Protein AF-A0A3A5X0Y4-F1 (afdb_monomer)

Foldseek 3Di:
DVVVVVVVVVVVVVVVVVVVVVVVVVVVVPDDDDDDDDDDDDDDDDDDDDDDDDDDPPPPDPPDCPDPVNVPPDPDPVNVVVCCVQQFPFDDDPDDDDDDDDPVVLVVCVVCNCVSHVPGDSVRNVVSVVVVVCVVCVPVVVVVVVVVVVVVVVVVD

Structure (mmCIF, N/CA/C/O backbone):
data_AF-A0A3A5X0Y4-F1
#
_entry.id   AF-A0A3A5X0Y4-F1
#
loop_
_atom_site.group_PDB
_atom_site.id
_atom_site.type_symbol
_atom_site.label_atom_id
_atom_site.label_alt_id
_atom_site.label_comp_id
_atom_site.label_asym_id
_atom_site.label_entity_id
_atom_site.label_seq_id
_atom_site.pdbx_PDB_ins_code
_atom_site.Cartn_x
_atom_site.Cartn_y
_atom_site.Cartn_z
_atom_site.occupancy
_atom_site.B_iso_or_equiv
_atom_site.auth_seq_id
_atom_site.auth_comp_id
_atom_site.auth_asym_id
_atom_site.auth_atom_id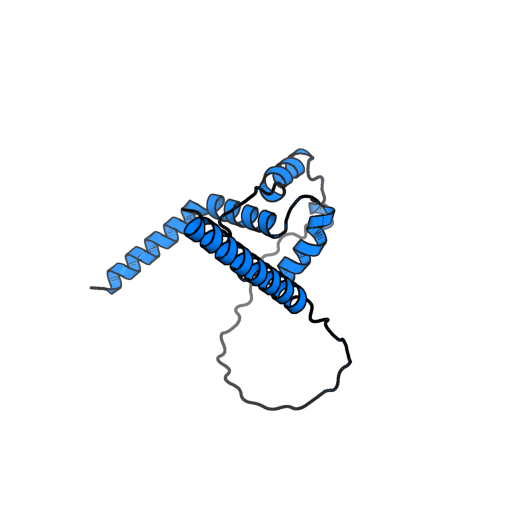
_atom_site.pdbx_PDB_model_num
ATOM 1 N N . MET A 1 1 ? 14.751 29.285 -46.009 1.00 65.44 1 MET A N 1
ATOM 2 C CA . MET A 1 1 ? 14.025 28.265 -45.218 1.00 65.44 1 MET A CA 1
ATOM 3 C C . MET A 1 1 ? 14.943 27.108 -44.844 1.00 65.44 1 MET A C 1
ATOM 5 O O . MET A 1 1 ? 14.923 26.690 -43.695 1.00 65.44 1 MET A O 1
ATOM 9 N N . ASP A 1 2 ? 15.834 26.692 -45.742 1.00 81.88 2 ASP A N 1
ATOM 10 C CA . ASP A 1 2 ? 16.722 25.537 -45.534 1.00 81.88 2 ASP A CA 1
ATOM 11 C C . ASP A 1 2 ? 17.691 25.684 -44.352 1.00 81.88 2 ASP A C 1
ATOM 13 O O . ASP A 1 2 ? 17.827 24.763 -43.555 1.00 81.88 2 ASP A O 1
ATOM 17 N N . ALA A 1 3 ? 18.290 26.864 -44.151 1.00 84.19 3 ALA A N 1
ATOM 18 C CA . ALA A 1 3 ? 19.202 27.104 -43.025 1.00 84.19 3 ALA A CA 1
ATOM 19 C C . ALA A 1 3 ? 18.526 26.960 -41.646 1.00 84.19 3 ALA A C 1
ATOM 21 O O . ALA A 1 3 ? 19.146 26.486 -40.698 1.00 84.19 3 ALA A O 1
ATOM 22 N N . ILE A 1 4 ? 17.243 27.321 -41.539 1.00 86.94 4 ILE A N 1
ATOM 23 C CA . ILE A 1 4 ? 16.467 27.197 -40.294 1.00 86.94 4 ILE A CA 1
ATOM 24 C C . ILE A 1 4 ? 16.165 25.721 -40.021 1.00 86.94 4 ILE A C 1
ATOM 26 O O . ILE A 1 4 ? 16.317 25.261 -38.894 1.00 86.94 4 ILE A O 1
ATOM 30 N N . ILE A 1 5 ? 15.798 24.964 -41.058 1.00 86.81 5 ILE A N 1
ATOM 31 C CA . ILE A 1 5 ? 15.532 23.522 -40.956 1.00 86.81 5 ILE A CA 1
ATOM 32 C C . ILE A 1 5 ? 16.811 22.768 -40.569 1.00 86.81 5 ILE A C 1
ATOM 34 O O . ILE A 1 5 ? 16.780 21.923 -39.675 1.00 86.81 5 ILE A O 1
ATOM 38 N N . ILE A 1 6 ? 17.949 23.122 -41.174 1.00 89.50 6 ILE A N 1
ATOM 39 C CA . ILE A 1 6 ? 19.264 22.564 -40.831 1.00 89.50 6 ILE A CA 1
ATOM 40 C C . ILE A 1 6 ? 19.618 22.879 -39.371 1.00 89.50 6 ILE A C 1
ATOM 42 O O . ILE A 1 6 ? 20.036 21.987 -38.636 1.00 89.50 6 ILE A O 1
ATOM 46 N N . TYR A 1 7 ? 19.394 24.113 -38.913 1.00 92.62 7 TYR A N 1
ATOM 47 C CA . TYR A 1 7 ? 19.673 24.504 -37.529 1.00 92.62 7 TYR A CA 1
ATOM 48 C C . TYR A 1 7 ? 18.799 23.744 -36.516 1.00 92.62 7 TYR A C 1
ATOM 50 O O . TYR A 1 7 ? 19.302 23.265 -35.501 1.00 92.62 7 TYR A O 1
ATOM 58 N N . MET A 1 8 ? 17.513 23.545 -36.820 1.00 89.38 8 MET A N 1
ATOM 59 C CA . MET A 1 8 ? 16.598 22.753 -35.986 1.00 89.38 8 MET A CA 1
ATOM 60 C C . MET A 1 8 ? 16.995 21.271 -35.928 1.00 89.38 8 MET A C 1
ATOM 62 O O . MET A 1 8 ? 16.914 20.652 -34.867 1.00 89.38 8 MET A O 1
ATOM 66 N N . LEU A 1 9 ? 17.477 20.701 -37.037 1.00 88.88 9 LEU A N 1
ATOM 67 C CA . LEU A 1 9 ? 18.014 19.335 -37.073 1.00 88.88 9 LEU A CA 1
ATOM 68 C C . LEU A 1 9 ? 19.283 19.191 -36.227 1.00 88.88 9 LEU A C 1
ATOM 70 O O . LEU A 1 9 ? 19.409 18.218 -35.485 1.00 88.88 9 LEU A O 1
ATOM 74 N N . ILE A 1 10 ? 20.192 20.168 -36.290 1.00 91.19 10 ILE A N 1
ATOM 75 C CA . ILE A 1 10 ? 21.419 20.177 -35.483 1.00 91.19 10 ILE A CA 1
ATOM 76 C C . ILE A 1 10 ? 21.079 20.272 -33.993 1.00 91.19 10 ILE A C 1
ATOM 78 O O . ILE A 1 10 ? 21.599 19.487 -33.203 1.00 91.19 10 ILE A O 1
ATOM 82 N N . ILE A 1 11 ? 20.172 21.173 -33.601 1.00 89.75 11 ILE A N 1
ATOM 83 C CA . ILE A 1 11 ? 19.740 21.301 -32.201 1.00 89.75 11 ILE A CA 1
ATOM 84 C C . ILE A 1 11 ? 19.129 19.990 -31.699 1.00 89.75 11 ILE A C 1
ATOM 86 O O . ILE A 1 11 ? 19.509 19.509 -30.633 1.00 89.75 11 ILE A O 1
ATOM 90 N N . ASN A 1 12 ? 18.233 19.374 -32.474 1.00 87.00 12 ASN A N 1
ATOM 91 C CA . ASN A 1 12 ? 17.616 18.102 -32.096 1.00 87.00 12 ASN A CA 1
ATOM 92 C C . ASN A 1 12 ? 18.645 16.968 -31.970 1.00 87.00 12 ASN A C 1
ATOM 94 O O . ASN A 1 12 ? 18.564 16.175 -31.032 1.00 87.00 12 ASN A O 1
ATOM 98 N N . ALA A 1 13 ? 19.642 16.910 -32.859 1.00 90.25 13 ALA A N 1
ATOM 99 C CA . ALA A 1 13 ? 20.723 15.930 -32.778 1.00 90.25 13 ALA A CA 1
ATOM 100 C C . ALA A 1 13 ? 21.597 16.135 -31.527 1.00 90.25 13 ALA A C 1
ATOM 102 O O . ALA A 1 13 ? 21.914 15.170 -30.832 1.00 90.25 13 ALA A O 1
ATOM 103 N N . VAL A 1 14 ? 21.935 17.384 -31.191 1.00 92.12 14 VAL A N 1
ATOM 104 C CA . VAL A 1 14 ? 22.705 17.713 -29.979 1.00 92.12 14 VAL A CA 1
ATOM 105 C C . VAL A 1 14 ? 21.920 17.348 -28.716 1.00 92.12 14 VAL A C 1
ATOM 107 O O . VAL A 1 14 ? 22.471 16.712 -27.818 1.00 92.12 14 VAL A O 1
ATOM 110 N N . LEU A 1 15 ? 20.623 17.671 -28.664 1.00 85.81 15 LEU A N 1
ATOM 111 C CA . LEU A 1 15 ? 19.748 17.306 -27.546 1.00 85.81 15 LEU A CA 1
ATOM 112 C C . LEU A 1 15 ? 19.604 15.783 -27.404 1.00 85.81 15 LEU A C 1
ATOM 114 O O . LEU A 1 15 ? 19.608 15.273 -26.284 1.00 85.81 15 LEU A O 1
ATOM 118 N N . LEU A 1 16 ? 19.528 15.034 -28.509 1.00 89.06 16 LEU A N 1
ATOM 119 C CA . LEU A 1 16 ? 19.481 13.568 -28.493 1.00 89.06 16 LEU A CA 1
ATOM 120 C C . LEU A 1 16 ? 20.754 12.964 -27.881 1.00 89.06 16 LEU A C 1
ATOM 122 O O . LEU A 1 16 ? 20.667 12.087 -27.023 1.00 89.06 16 LEU A O 1
ATOM 126 N N . VAL A 1 17 ? 21.931 13.458 -28.279 1.00 86.62 17 VAL A N 1
ATOM 127 C CA . VAL A 1 17 ? 23.227 12.996 -27.749 1.00 86.62 17 VAL A CA 1
ATOM 128 C C . VAL A 1 17 ? 23.360 13.317 -26.258 1.00 86.62 17 VAL A C 1
ATOM 130 O O . VAL A 1 17 ? 23.827 12.477 -25.482 1.00 86.62 17 VAL A O 1
ATOM 133 N N . PHE A 1 18 ? 22.893 14.493 -25.830 1.00 86.19 18 PHE A N 1
ATOM 134 C CA . PHE A 1 18 ? 22.892 14.885 -24.419 1.00 86.19 18 PHE A CA 1
ATOM 135 C C . PHE A 1 18 ? 21.984 13.976 -23.576 1.00 86.19 18 PHE A C 1
ATOM 137 O O . PHE A 1 18 ? 22.409 13.461 -22.540 1.00 86.19 18 PHE A O 1
ATOM 144 N 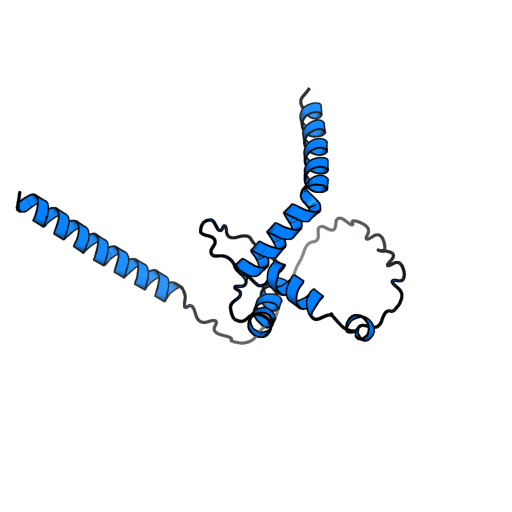N . ASN A 1 19 ? 20.768 13.701 -24.060 1.00 80.50 19 ASN A N 1
ATOM 145 C CA . ASN A 1 19 ? 19.814 12.808 -23.398 1.00 80.50 19 ASN A CA 1
ATOM 146 C C . ASN A 1 19 ? 20.323 11.359 -23.327 1.00 80.50 19 ASN A C 1
ATOM 148 O O . ASN A 1 19 ? 20.155 10.699 -22.302 1.00 80.50 19 ASN A O 1
ATOM 152 N N . LEU A 1 20 ? 20.993 10.872 -24.376 1.00 83.75 20 LEU A N 1
ATOM 153 C CA . LEU A 1 20 ? 21.579 9.531 -24.400 1.00 83.75 20 LEU A CA 1
ATOM 154 C C . LEU A 1 20 ? 22.735 9.402 -23.397 1.00 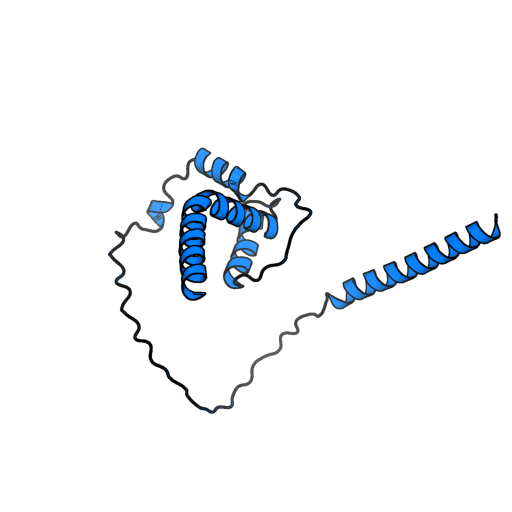83.75 20 LEU A C 1
ATOM 156 O O . LEU A 1 20 ? 22.811 8.422 -22.658 1.00 83.75 20 LEU A O 1
ATOM 160 N N . THR A 1 21 ? 23.594 10.419 -23.317 1.00 83.81 21 THR A N 1
ATOM 161 C CA . THR A 1 21 ? 24.715 10.454 -22.367 1.00 83.81 21 THR A CA 1
ATOM 162 C C . THR A 1 21 ? 24.215 10.510 -20.919 1.00 83.81 21 THR A C 1
ATOM 164 O O . THR A 1 21 ? 24.720 9.785 -20.062 1.00 83.81 21 THR A O 1
ATOM 167 N N . TRP A 1 22 ? 23.168 11.297 -20.650 1.00 77.50 22 TRP A N 1
ATOM 168 C CA . TRP A 1 22 ? 22.512 11.363 -19.340 1.00 77.50 22 TRP A CA 1
ATOM 169 C C . TRP A 1 22 ? 21.860 10.031 -18.938 1.00 77.50 22 TRP A C 1
ATOM 171 O O . TRP A 1 22 ? 22.022 9.575 -17.804 1.00 77.50 22 TRP A O 1
ATOM 181 N N . LEU A 1 23 ? 21.177 9.361 -19.874 1.00 79.75 23 LEU A N 1
ATOM 182 C CA . LEU A 1 23 ? 20.552 8.055 -19.646 1.00 79.75 23 LEU A CA 1
ATOM 183 C C . LEU A 1 23 ? 21.593 6.987 -19.275 1.00 79.75 23 LEU A C 1
ATOM 185 O O . LEU A 1 23 ? 21.392 6.227 -18.326 1.00 79.75 23 LEU A O 1
ATOM 189 N N . ILE A 1 24 ? 22.730 6.967 -19.977 1.00 76.81 24 ILE A N 1
ATOM 190 C CA . ILE A 1 24 ? 23.840 6.045 -19.702 1.00 76.81 24 ILE A CA 1
ATOM 191 C C . ILE A 1 24 ? 24.489 6.366 -18.345 1.00 76.81 24 ILE A C 1
ATOM 193 O O . ILE A 1 24 ? 24.755 5.451 -17.562 1.00 76.81 24 ILE A O 1
ATOM 197 N N . ALA A 1 25 ? 24.685 7.646 -18.011 1.00 69.88 25 ALA A N 1
ATOM 198 C CA . ALA A 1 25 ? 25.245 8.064 -16.724 1.00 69.88 25 ALA A CA 1
ATOM 199 C C . ALA A 1 25 ? 24.351 7.664 -15.535 1.00 69.88 25 ALA A C 1
ATOM 201 O O . ALA A 1 25 ? 24.860 7.157 -14.530 1.00 69.88 25 ALA A O 1
ATOM 202 N N . ASN A 1 26 ? 23.027 7.808 -15.657 1.00 65.00 26 ASN A N 1
ATOM 203 C CA . ASN A 1 26 ? 22.077 7.372 -14.629 1.00 65.00 26 ASN A CA 1
ATOM 204 C C . ASN A 1 26 ? 22.016 5.843 -14.500 1.00 65.00 26 ASN A C 1
ATOM 206 O O . ASN A 1 26 ? 21.907 5.319 -13.390 1.00 65.00 26 ASN A O 1
ATOM 210 N N . PHE A 1 27 ? 22.142 5.116 -15.612 1.00 66.06 27 PHE A N 1
ATOM 211 C CA . PHE A 1 27 ? 22.132 3.653 -15.611 1.00 66.06 27 PHE A CA 1
ATOM 212 C C . PHE A 1 27 ? 23.402 3.049 -14.982 1.00 66.06 27 PHE A C 1
ATOM 214 O O . PHE A 1 27 ? 23.322 2.063 -14.249 1.00 66.06 27 PHE A O 1
ATOM 221 N N . ILE A 1 28 ? 24.572 3.663 -15.199 1.00 61.16 28 ILE A N 1
ATOM 222 C CA . ILE A 1 28 ? 25.848 3.224 -14.604 1.00 61.16 28 ILE A CA 1
ATOM 223 C C . ILE A 1 28 ? 25.947 3.648 -13.129 1.00 61.16 28 ILE A C 1
ATOM 225 O O . ILE A 1 28 ? 26.405 2.870 -12.289 1.00 61.16 28 ILE A O 1
ATOM 229 N N . SER A 1 29 ? 25.457 4.842 -12.776 1.00 56.56 29 SER A N 1
ATOM 230 C CA . SER A 1 29 ? 25.475 5.340 -11.390 1.00 56.56 29 SER A CA 1
ATOM 231 C C . SER A 1 29 ? 24.588 4.520 -10.441 1.00 56.56 29 SER A C 1
ATOM 233 O O . SER A 1 29 ? 24.847 4.483 -9.237 1.00 56.56 29 SER A O 1
ATOM 235 N N . GLY A 1 30 ? 23.589 3.805 -10.973 1.00 49.94 30 GLY A N 1
ATOM 236 C CA . GLY A 1 30 ? 22.692 2.921 -10.222 1.00 49.94 30 GLY A CA 1
ATOM 237 C C . GLY A 1 30 ? 23.275 1.558 -9.818 1.00 49.94 30 GLY A C 1
ATOM 238 O O . GLY A 1 30 ? 22.585 0.787 -9.153 1.00 49.94 30 GLY A O 1
ATOM 239 N N . ARG A 1 31 ? 24.527 1.231 -10.181 1.00 46.44 31 ARG A N 1
ATOM 240 C CA . ARG A 1 31 ? 25.129 -0.094 -9.926 1.00 46.44 31 ARG A CA 1
ATOM 241 C C . ARG A 1 31 ? 26.417 -0.015 -9.097 1.00 46.44 31 ARG A C 1
ATOM 243 O O . ARG A 1 31 ? 27.479 -0.457 -9.524 1.00 46.44 31 ARG A O 1
ATOM 250 N N . LYS A 1 32 ? 26.333 0.511 -7.870 1.00 42.94 32 LYS A N 1
ATOM 251 C CA . LYS A 1 32 ? 27.380 0.306 -6.850 1.00 42.94 32 LYS A CA 1
ATOM 252 C C . LYS A 1 32 ? 27.109 -1.006 -6.113 1.00 42.94 32 LYS A C 1
ATOM 254 O O . LYS A 1 32 ? 26.231 -1.096 -5.261 1.00 42.94 32 LYS A O 1
ATOM 259 N N . ASN A 1 33 ? 27.861 -2.037 -6.487 1.00 41.16 33 ASN A N 1
ATOM 260 C CA . ASN A 1 33 ? 27.826 -3.359 -5.872 1.00 41.16 33 ASN A CA 1
ATOM 261 C C . ASN A 1 33 ? 28.246 -3.272 -4.395 1.00 41.16 33 ASN A C 1
ATOM 263 O O . ASN A 1 33 ? 29.332 -2.784 -4.077 1.00 41.16 33 ASN A O 1
ATOM 267 N N . LYS A 1 34 ? 27.391 -3.776 -3.500 1.00 36.75 34 LYS A N 1
ATOM 268 C CA . LYS A 1 34 ? 27.676 -3.971 -2.075 1.00 36.75 34 LYS A CA 1
ATOM 269 C C . LYS A 1 34 ? 28.787 -5.021 -1.943 1.00 36.75 34 LYS A C 1
ATOM 271 O O . LYS A 1 34 ? 28.524 -6.213 -2.071 1.00 36.75 34 LYS A O 1
ATOM 276 N N . LYS A 1 35 ? 30.033 -4.589 -1.724 1.00 35.62 35 LYS A N 1
ATOM 277 C CA . LYS A 1 35 ? 31.100 -5.483 -1.255 1.00 35.62 35 LYS A CA 1
ATOM 278 C C . LYS A 1 35 ? 30.804 -5.839 0.200 1.00 35.62 35 LYS A C 1
ATOM 280 O O . LYS A 1 35 ? 30.737 -4.957 1.049 1.00 35.62 35 LYS A O 1
ATOM 285 N N . VAL A 1 36 ? 30.603 -7.124 0.466 1.00 41.97 36 VAL A N 1
ATOM 286 C CA . VAL A 1 36 ? 30.681 -7.693 1.814 1.00 41.97 36 VAL A CA 1
ATOM 287 C C . VAL A 1 36 ? 32.158 -7.940 2.122 1.00 41.97 36 VAL A C 1
ATOM 289 O O . VAL A 1 36 ? 32.852 -8.538 1.303 1.00 41.97 36 VAL A O 1
ATOM 292 N N . SER A 1 37 ? 32.629 -7.480 3.282 1.00 32.78 37 SER A N 1
ATOM 293 C CA . SER A 1 37 ? 33.883 -7.914 3.916 1.00 32.78 37 SER A CA 1
ATOM 294 C C . SER A 1 37 ? 33.778 -7.704 5.443 1.00 32.78 37 SER A C 1
ATOM 296 O O . SER A 1 37 ? 33.047 -6.797 5.848 1.00 32.78 37 SER A O 1
ATOM 298 N N . PRO A 1 38 ? 34.413 -8.544 6.288 1.00 39.22 38 PRO A N 1
ATOM 299 C CA . PRO A 1 38 ? 33.962 -8.810 7.655 1.00 39.22 38 PRO A CA 1
ATOM 300 C C . PRO A 1 38 ? 34.571 -7.919 8.756 1.00 39.22 38 PRO A C 1
ATOM 302 O O . PRO A 1 38 ? 35.725 -7.524 8.693 1.00 39.22 38 PRO A O 1
ATOM 305 N N . ASN A 1 39 ? 33.711 -7.683 9.752 1.00 33.72 39 ASN A N 1
ATOM 306 C CA . ASN A 1 39 ? 33.838 -7.352 11.183 1.00 33.72 39 ASN A CA 1
ATOM 307 C C . ASN A 1 39 ? 35.215 -7.159 11.870 1.00 33.72 39 ASN A C 1
ATOM 309 O O . ASN A 1 39 ? 35.897 -8.156 12.101 1.00 33.72 39 ASN A O 1
ATOM 313 N N . ASN A 1 40 ? 35.468 -5.960 12.437 1.00 34.66 40 ASN A N 1
ATOM 314 C CA . ASN A 1 40 ? 36.299 -5.771 13.643 1.00 34.66 40 ASN A CA 1
ATOM 315 C C . ASN A 1 40 ? 35.844 -4.535 14.476 1.00 34.66 40 ASN A C 1
ATOM 317 O O . ASN A 1 40 ? 36.185 -3.402 14.163 1.00 34.66 40 ASN A O 1
ATOM 321 N N . ASN A 1 41 ? 35.033 -4.778 15.507 1.00 32.84 41 ASN A N 1
ATOM 322 C CA . ASN A 1 41 ? 35.116 -4.292 16.897 1.00 32.84 41 ASN A CA 1
ATOM 323 C C . ASN A 1 41 ? 35.835 -2.975 17.319 1.00 32.84 41 ASN A C 1
ATOM 325 O O . ASN A 1 41 ? 37.035 -2.825 17.124 1.00 32.84 41 ASN A O 1
ATOM 329 N N . ILE A 1 42 ? 35.078 -2.236 18.159 1.00 44.72 42 ILE A N 1
ATOM 330 C CA . ILE A 1 42 ? 35.432 -1.521 19.414 1.00 44.72 42 ILE A CA 1
ATOM 331 C C . ILE A 1 42 ? 36.086 -0.129 19.288 1.00 44.72 42 ILE A C 1
ATOM 333 O O . ILE A 1 42 ? 37.241 -0.016 18.912 1.00 44.72 42 ILE A O 1
ATOM 337 N N . ASP A 1 43 ? 35.362 0.923 19.704 1.00 36.00 43 ASP A N 1
ATOM 338 C CA . ASP A 1 43 ? 35.687 1.645 20.948 1.00 36.00 43 ASP A CA 1
ATOM 339 C C . ASP A 1 43 ? 34.560 2.589 21.415 1.00 36.00 43 ASP A C 1
ATOM 341 O O . ASP A 1 43 ? 33.710 3.028 20.641 1.00 36.00 43 ASP A O 1
ATOM 345 N N . ASN A 1 44 ? 34.536 2.780 22.733 1.00 40.25 44 ASN A N 1
ATOM 346 C CA . ASN A 1 44 ? 33.440 3.240 23.586 1.00 40.25 44 ASN A CA 1
ATOM 347 C C . ASN A 1 44 ? 33.445 4.759 23.879 1.00 40.25 44 ASN A C 1
ATOM 349 O O . ASN A 1 44 ? 34.403 5.460 23.572 1.00 40.25 44 ASN A O 1
ATOM 353 N N . ASP A 1 45 ? 32.396 5.166 24.615 1.00 34.34 45 ASP A N 1
ATOM 354 C CA . ASP A 1 45 ? 32.228 6.338 25.506 1.00 34.34 45 ASP A CA 1
ATOM 355 C C . ASP A 1 45 ? 31.678 7.651 24.919 1.00 34.34 45 ASP A C 1
ATOM 357 O O . ASP A 1 45 ? 32.117 8.121 23.880 1.00 34.34 45 ASP A O 1
ATOM 361 N N . MET A 1 46 ? 30.794 8.421 25.571 1.00 38.31 46 MET A N 1
ATOM 362 C CA . MET A 1 46 ? 29.804 8.264 26.660 1.00 38.31 46 MET A CA 1
ATOM 363 C C . MET A 1 46 ? 29.237 9.678 26.915 1.00 38.31 46 MET A C 1
ATOM 365 O O . MET A 1 46 ? 30.019 10.620 27.026 1.00 38.31 46 MET A O 1
ATOM 369 N N . LYS A 1 47 ? 27.908 9.800 27.079 1.00 37.34 47 LYS A N 1
ATOM 370 C CA . LYS A 1 47 ? 27.131 10.665 28.018 1.00 37.34 47 LYS A CA 1
ATOM 371 C C . LYS A 1 47 ? 25.753 10.928 27.398 1.00 37.34 47 LYS A C 1
ATOM 373 O O . LYS A 1 47 ? 25.646 11.600 26.386 1.00 37.34 47 LYS A O 1
ATOM 378 N N . LYS A 1 48 ? 24.718 10.192 27.815 1.00 34.34 48 LYS A N 1
ATOM 379 C CA . LYS A 1 48 ? 23.845 10.454 28.980 1.00 34.34 48 LYS A CA 1
ATOM 380 C C . LYS A 1 48 ? 23.172 11.829 28.934 1.00 34.34 48 LYS A C 1
ATOM 382 O O . LYS A 1 48 ? 23.634 12.752 29.589 1.00 34.34 48 LYS A O 1
ATOM 387 N N . GLU A 1 49 ? 22.005 11.868 28.303 1.00 34.62 49 GLU A N 1
ATOM 388 C CA . GLU A 1 49 ? 20.842 12.558 28.859 1.00 34.62 49 GLU A CA 1
ATOM 389 C C . GLU A 1 49 ? 19.708 11.533 28.923 1.00 34.62 49 GLU A C 1
ATOM 391 O O . GLU A 1 49 ? 19.179 11.084 27.910 1.00 34.62 49 GLU A O 1
ATOM 396 N N . GLN A 1 50 ? 19.435 11.065 30.141 1.00 33.41 50 GLN A N 1
ATOM 397 C CA . GLN A 1 50 ? 18.201 10.36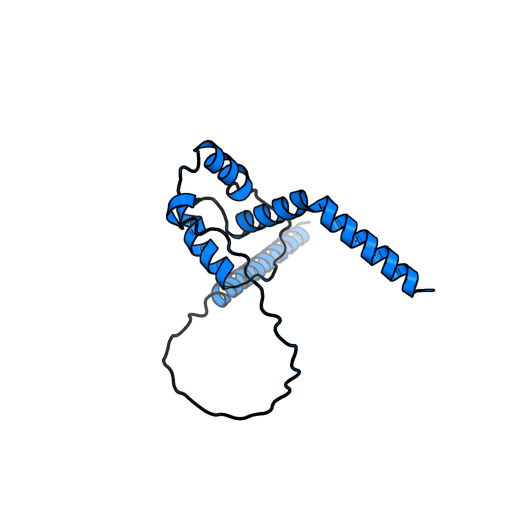6 30.458 1.00 33.41 50 GLN A CA 1
ATOM 398 C C . GLN A 1 50 ? 17.183 11.438 30.833 1.00 33.41 50 GLN A C 1
ATOM 400 O O . GLN A 1 50 ? 17.415 12.190 31.778 1.00 33.41 50 GLN A O 1
ATOM 405 N N . LEU A 1 51 ? 16.061 11.476 30.122 1.00 32.75 51 LEU A N 1
ATOM 406 C CA . LEU A 1 51 ? 14.806 11.929 30.696 1.00 32.75 51 LEU A CA 1
ATOM 407 C C . LEU A 1 51 ? 13.907 10.695 30.740 1.00 32.75 51 LEU A C 1
ATOM 409 O O . LEU A 1 51 ? 13.446 10.204 29.712 1.00 32.75 51 LEU A O 1
ATOM 413 N N . GLU A 1 52 ? 13.763 10.140 31.940 1.00 37.62 52 GLU A N 1
ATOM 414 C CA . GLU A 1 52 ? 12.784 9.106 32.244 1.00 37.62 52 GLU A CA 1
ATOM 415 C C . GLU A 1 52 ? 11.393 9.598 31.843 1.00 37.62 52 GLU A C 1
ATOM 417 O O . GLU A 1 52 ? 10.868 10.551 32.419 1.00 37.62 52 GLU A O 1
ATOM 422 N N . GLN A 1 53 ? 10.755 8.897 30.912 1.00 30.41 53 GLN A N 1
ATOM 423 C CA . GLN A 1 53 ? 9.305 8.875 30.843 1.00 30.41 53 GLN A CA 1
ATOM 424 C C . GLN A 1 53 ? 8.859 7.434 31.064 1.00 30.41 53 GLN A C 1
ATOM 426 O O . GLN A 1 53 ? 8.837 6.613 30.157 1.00 30.41 53 GLN A O 1
ATOM 431 N N . LYS A 1 54 ? 8.593 7.158 32.345 1.00 33.69 54 LYS A N 1
ATOM 432 C CA . LYS A 1 54 ? 7.810 6.061 32.921 1.00 33.69 54 LYS A CA 1
ATOM 433 C C . LYS A 1 54 ? 6.982 5.300 31.876 1.00 33.69 54 LYS A C 1
ATOM 435 O O . LYS A 1 54 ? 5.893 5.741 31.512 1.00 33.69 54 LYS A O 1
ATOM 440 N N . GLU A 1 55 ? 7.477 4.141 31.446 1.00 37.12 55 GLU A N 1
ATOM 441 C CA . GLU A 1 55 ? 6.653 3.139 30.773 1.00 37.12 55 GLU A CA 1
ATOM 442 C C . GLU A 1 55 ? 5.555 2.708 31.754 1.00 37.12 55 GLU A C 1
ATOM 444 O O . GLU A 1 55 ? 5.804 2.061 32.773 1.00 37.12 55 GLU A O 1
ATOM 449 N N . SER A 1 56 ? 4.321 3.127 31.481 1.00 34.03 56 SER A N 1
ATOM 450 C CA . SER A 1 56 ? 3.150 2.470 32.044 1.00 34.03 56 SER A CA 1
ATOM 451 C C . SER A 1 56 ? 3.107 1.050 31.479 1.00 34.03 56 SER A C 1
ATOM 453 O O . SER A 1 56 ? 3.225 0.912 30.257 1.00 34.03 56 SER A O 1
ATOM 455 N N . PRO A 1 57 ? 2.907 0.007 32.300 1.00 41.28 57 PRO A N 1
ATOM 456 C CA . PRO A 1 57 ? 2.648 -1.324 31.781 1.00 41.28 57 PRO A CA 1
ATOM 457 C C . PRO A 1 57 ? 1.456 -1.239 30.831 1.00 41.28 57 PRO A C 1
ATOM 459 O O . PRO A 1 57 ? 0.361 -0.858 31.243 1.00 41.28 57 PRO A O 1
ATOM 462 N N . ILE A 1 58 ? 1.674 -1.544 29.552 1.00 40.81 58 ILE A N 1
ATOM 463 C CA . ILE A 1 58 ? 0.569 -1.858 28.657 1.00 40.81 58 ILE A CA 1
ATOM 464 C C . ILE A 1 58 ? 0.005 -3.160 29.213 1.00 40.81 58 ILE A C 1
ATOM 466 O O . ILE A 1 58 ? 0.587 -4.232 29.047 1.00 40.81 58 ILE A O 1
ATOM 470 N N . GLU A 1 59 ? -1.082 -3.031 29.966 1.00 28.19 59 GLU A N 1
ATOM 471 C CA . GLU A 1 59 ? -1.937 -4.136 30.353 1.00 28.19 59 GLU A CA 1
ATOM 472 C C . GLU A 1 59 ? -2.509 -4.709 29.057 1.00 28.19 59 GLU A C 1
ATOM 474 O O . GLU A 1 59 ? -3.496 -4.226 28.503 1.00 28.19 59 GLU A O 1
ATOM 479 N N . TYR A 1 60 ? -1.820 -5.716 28.523 1.00 34.81 60 TYR A N 1
ATOM 480 C CA . TYR A 1 60 ? -2.411 -6.622 27.561 1.00 34.81 60 TYR A CA 1
ATOM 481 C C . TYR A 1 60 ? -3.560 -7.316 28.289 1.00 34.81 60 TYR A C 1
ATOM 483 O O . TYR A 1 60 ? -3.356 -8.259 29.054 1.00 34.81 60 TYR A O 1
ATOM 491 N N . SER A 1 61 ? -4.771 -6.802 28.073 1.00 40.00 61 SER A N 1
ATOM 492 C CA . SER A 1 61 ? -5.995 -7.553 28.316 1.00 40.00 61 SER A CA 1
ATOM 493 C C . SER A 1 61 ? -5.831 -8.931 27.662 1.00 40.00 61 SER A C 1
ATOM 495 O O . SER A 1 61 ? -5.347 -8.982 26.524 1.00 40.00 61 SER A O 1
ATOM 497 N N . PRO A 1 62 ? -6.171 -10.035 28.354 1.00 43.12 62 PRO A N 1
ATOM 498 C CA . PRO A 1 62 ? -6.130 -11.368 27.776 1.00 43.12 62 PRO A CA 1
ATOM 499 C C . PRO A 1 62 ? -7.037 -11.417 26.545 1.00 43.12 62 PRO A C 1
ATOM 501 O O . PRO A 1 62 ? -8.246 -11.608 26.645 1.00 43.12 62 PRO A O 1
ATOM 504 N N . ILE A 1 63 ? -6.445 -11.220 25.368 1.00 40.53 63 ILE A N 1
ATOM 505 C CA . ILE A 1 63 ? -7.008 -11.742 24.136 1.00 40.53 63 ILE A CA 1
ATOM 506 C C . ILE A 1 63 ? -6.936 -13.243 24.346 1.00 40.53 63 ILE A C 1
ATOM 508 O O . ILE A 1 63 ? -5.841 -13.809 24.426 1.00 40.53 63 ILE A O 1
ATOM 512 N N . ASP A 1 64 ? -8.117 -13.820 24.552 1.00 41.91 64 ASP A N 1
ATOM 513 C CA . ASP A 1 64 ? -8.371 -15.247 24.523 1.00 41.91 64 ASP A CA 1
ATOM 514 C C . ASP A 1 64 ? -7.424 -15.889 23.520 1.00 41.91 64 ASP A C 1
ATOM 516 O O . ASP A 1 64 ? -7.289 -15.437 22.380 1.00 41.91 64 ASP A O 1
ATOM 520 N N . SER A 1 65 ? -6.716 -16.899 24.002 1.00 51.66 65 SER A N 1
ATOM 521 C CA . SER A 1 65 ? -5.768 -17.712 23.269 1.00 51.66 65 SER A CA 1
ATOM 522 C C . SER A 1 65 ? -6.471 -18.434 22.120 1.00 51.66 65 SER A C 1
ATOM 524 O O . SER A 1 65 ? -6.704 -19.636 22.195 1.00 51.66 65 SER A O 1
ATOM 526 N N . MET A 1 66 ? -6.819 -17.707 21.064 1.00 42.94 66 MET A N 1
ATOM 527 C CA . MET A 1 66 ? -7.144 -18.286 19.778 1.00 42.94 66 MET A CA 1
ATOM 528 C C . MET A 1 66 ? -5.804 -18.579 19.119 1.00 42.94 66 MET A C 1
ATOM 530 O O . MET A 1 66 ? -4.998 -17.686 18.839 1.00 42.94 66 MET A O 1
ATOM 534 N N . THR A 1 67 ? -5.507 -19.864 19.008 1.00 44.59 67 THR A N 1
ATOM 535 C CA . THR A 1 67 ? -4.246 -20.345 18.446 1.00 44.59 67 THR A CA 1
ATOM 536 C C . THR A 1 67 ? -4.104 -19.858 17.001 1.00 44.59 67 THR A C 1
ATOM 538 O O . THR A 1 67 ? -5.091 -19.697 16.289 1.00 44.59 67 THR A O 1
ATOM 541 N N . PHE A 1 68 ? -2.873 -19.602 16.543 1.00 46.16 68 PHE A N 1
ATOM 542 C CA . PHE A 1 68 ? -2.583 -19.157 15.167 1.00 46.16 68 PHE A CA 1
ATOM 543 C C . PHE A 1 68 ? -3.227 -20.085 14.106 1.00 46.16 68 PHE A C 1
ATOM 545 O O . PHE A 1 68 ? -3.581 -19.638 13.016 1.00 46.16 68 PHE A O 1
ATOM 552 N N . GLU A 1 69 ? -3.446 -21.351 14.470 1.00 51.53 69 GLU A N 1
ATOM 553 C CA . GLU A 1 69 ? -4.180 -22.382 13.732 1.00 51.53 69 GLU A CA 1
ATOM 554 C C . GLU A 1 69 ? -5.691 -22.122 13.553 1.00 51.53 69 GLU A C 1
ATOM 556 O O . GLU A 1 69 ? -6.230 -22.467 12.504 1.00 51.53 69 GLU A O 1
ATOM 561 N N . GLU A 1 70 ? -6.384 -21.494 14.506 1.00 46.88 70 GLU A N 1
ATOM 562 C CA . GLU A 1 70 ? -7.836 -21.233 14.429 1.00 46.88 70 GLU A CA 1
ATOM 563 C C . GLU A 1 70 ? -8.177 -20.054 13.496 1.00 46.88 70 GLU A C 1
ATOM 565 O O . GLU A 1 70 ? -9.251 -20.008 12.908 1.00 46.88 70 GLU A O 1
ATOM 570 N N . VAL A 1 71 ? -7.241 -19.127 13.251 1.00 47.97 71 VAL A N 1
ATOM 571 C CA . VAL A 1 71 ? -7.428 -18.032 12.269 1.00 47.97 71 VAL A CA 1
ATOM 572 C C . VAL A 1 71 ? -7.277 -18.526 10.822 1.00 47.97 71 VAL A C 1
ATOM 574 O O . VAL A 1 71 ? -7.812 -17.924 9.889 1.00 47.97 71 VAL A O 1
ATOM 577 N N . TYR A 1 72 ? -6.595 -19.658 10.612 1.00 51.72 72 TYR A N 1
ATOM 578 C CA . TYR A 1 72 ? -6.547 -20.340 9.312 1.00 51.72 72 TYR A CA 1
ATOM 579 C C . TYR A 1 72 ? -7.847 -21.082 8.975 1.00 51.72 72 TYR A C 1
ATOM 581 O O . TYR A 1 72 ? -7.954 -21.674 7.893 1.00 51.72 72 TYR A O 1
ATOM 589 N N . GLU A 1 73 ? -8.848 -21.033 9.857 1.00 55.09 73 GLU A N 1
ATOM 590 C CA . GLU A 1 73 ? -10.153 -21.633 9.639 1.00 55.09 73 GLU A CA 1
ATOM 591 C C . GLU A 1 73 ? -10.905 -20.904 8.510 1.00 55.09 73 GLU A C 1
ATOM 593 O O . GLU A 1 73 ? -11.605 -19.910 8.667 1.00 55.09 73 GLU A O 1
ATOM 598 N N . LYS A 1 74 ? -10.694 -21.444 7.306 1.00 58.50 74 LYS A N 1
ATOM 599 C CA . LYS A 1 74 ? -11.484 -21.293 6.083 1.00 58.50 74 LYS A CA 1
ATOM 600 C C . LYS A 1 74 ? -11.759 -19.846 5.660 1.00 58.50 74 LYS A C 1
ATOM 602 O O . LYS A 1 74 ? -12.910 -19.427 5.548 1.00 58.50 74 LYS A O 1
ATOM 607 N N . ILE A 1 75 ? -10.703 -19.129 5.257 1.00 68.44 75 ILE A N 1
ATOM 608 C CA . ILE A 1 75 ? -10.860 -17.966 4.368 1.00 68.44 75 ILE A CA 1
ATOM 609 C C . ILE A 1 75 ? -11.675 -18.425 3.154 1.00 68.44 75 ILE A C 1
ATOM 611 O O . ILE A 1 75 ? -11.204 -19.230 2.344 1.00 68.44 75 ILE A O 1
ATOM 615 N N . SER A 1 76 ? -12.913 -17.940 3.057 1.00 81.75 76 SER A N 1
ATOM 616 C CA . SER A 1 76 ? -13.795 -18.286 1.951 1.00 81.75 76 SER A CA 1
ATOM 617 C C . SER A 1 76 ? -13.200 -17.781 0.635 1.00 81.75 76 SER A C 1
ATOM 619 O O . SER A 1 76 ? -12.493 -16.770 0.608 1.00 81.75 76 SER A O 1
ATOM 621 N N . GLU A 1 77 ? -13.490 -18.461 -0.473 1.00 82.50 77 GLU A N 1
ATOM 622 C CA . GLU A 1 77 ? -13.063 -17.985 -1.797 1.00 82.50 77 GLU A CA 1
ATOM 623 C C . GLU A 1 77 ? -13.572 -16.562 -2.080 1.00 82.50 77 GLU A C 1
ATOM 625 O O . GLU A 1 77 ? -12.867 -15.781 -2.713 1.00 82.50 77 GLU A O 1
ATOM 630 N N . GLN A 1 78 ? -14.729 -16.187 -1.518 1.00 82.06 78 GLN A N 1
ATOM 631 C CA . GLN A 1 78 ? -15.247 -14.821 -1.582 1.00 82.06 78 GLN A CA 1
ATOM 632 C C . GLN A 1 78 ? -14.324 -13.828 -0.868 1.00 82.06 78 GLN A C 1
ATOM 634 O O . GLN A 1 78 ? -13.908 -12.843 -1.460 1.00 82.06 78 GLN A O 1
ATOM 639 N N . THR A 1 79 ? -13.916 -14.117 0.368 1.00 87.50 79 THR A N 1
ATOM 640 C CA . THR A 1 79 ? -13.019 -13.239 1.139 1.00 87.50 79 THR A CA 1
ATOM 641 C C . THR A 1 79 ? -11.660 -13.065 0.454 1.00 87.50 79 THR A C 1
ATOM 643 O O . THR A 1 79 ? -11.069 -11.986 0.502 1.00 87.50 79 THR A O 1
ATOM 646 N N . LYS A 1 80 ? -11.158 -14.110 -0.222 1.00 89.44 80 LYS A N 1
ATOM 647 C CA . LYS A 1 80 ? -9.944 -14.004 -1.049 1.00 89.44 80 LYS A CA 1
ATOM 648 C C . LYS A 1 80 ? -10.176 -13.110 -2.261 1.00 89.44 80 LYS A C 1
ATOM 650 O O . LYS A 1 80 ? -9.332 -12.264 -2.544 1.00 89.44 80 LYS A O 1
ATOM 655 N N . ALA A 1 81 ? -11.289 -13.302 -2.968 1.00 89.50 81 ALA A N 1
ATOM 656 C CA . ALA A 1 81 ? -11.643 -12.499 -4.133 1.00 89.50 81 ALA A CA 1
ATOM 657 C C . ALA A 1 81 ? -11.757 -11.012 -3.767 1.00 89.50 81 ALA A C 1
ATOM 659 O O . ALA A 1 81 ? -11.113 -10.188 -4.413 1.00 89.50 81 ALA A O 1
ATOM 660 N N . ASP A 1 82 ? -12.449 -10.697 -2.670 1.00 93.81 82 ASP A N 1
ATOM 661 C CA . ASP A 1 82 ? -12.606 -9.332 -2.162 1.00 93.81 82 ASP A CA 1
ATOM 662 C C . ASP A 1 82 ? -11.241 -8.701 -1.840 1.00 93.81 82 ASP A C 1
ATOM 664 O O . ASP A 1 82 ? -10.966 -7.557 -2.200 1.00 93.81 82 ASP A O 1
ATOM 668 N N . TYR A 1 83 ? -10.337 -9.456 -1.201 1.00 94.56 83 TYR A N 1
ATOM 669 C CA . TYR A 1 83 ? -8.985 -8.977 -0.905 1.00 94.56 83 TYR A CA 1
ATOM 670 C C . TYR A 1 83 ? -8.174 -8.702 -2.178 1.00 94.56 83 TYR A C 1
ATOM 672 O O . TYR A 1 83 ? -7.486 -7.681 -2.278 1.00 94.56 83 TYR A O 1
ATOM 680 N N . ILE A 1 84 ? -8.239 -9.614 -3.153 1.00 93.00 84 ILE A N 1
ATOM 681 C CA . ILE A 1 84 ? -7.541 -9.475 -4.434 1.00 93.00 84 ILE A CA 1
ATOM 682 C C . ILE A 1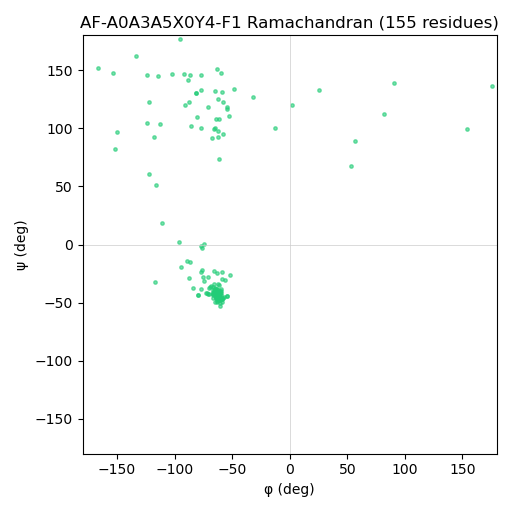 84 ? -8.031 -8.222 -5.155 1.00 93.00 84 ILE A C 1
ATOM 684 O O . ILE A 1 84 ? -7.206 -7.404 -5.568 1.00 93.00 84 ILE A O 1
ATOM 688 N N . GLU A 1 85 ? -9.348 -8.070 -5.282 1.00 93.50 85 GLU A N 1
ATOM 689 C CA . GLU A 1 85 ? -9.975 -6.936 -5.954 1.00 93.50 85 GLU A CA 1
ATOM 690 C C . GLU A 1 85 ? -9.569 -5.618 -5.300 1.00 93.50 85 GLU A C 1
ATOM 692 O O . GLU A 1 85 ? -9.139 -4.684 -5.978 1.00 93.50 85 GLU A O 1
ATOM 697 N N . LYS A 1 86 ? -9.623 -5.579 -3.970 1.00 94.94 86 LYS A N 1
ATOM 698 C CA . LYS A 1 86 ? -9.385 -4.365 -3.203 1.00 94.94 86 LYS A CA 1
ATOM 699 C C . LYS A 1 86 ? -7.921 -3.941 -3.166 1.00 94.94 86 LYS A C 1
ATOM 701 O O . LYS A 1 86 ? -7.622 -2.754 -3.274 1.00 94.94 86 LYS A O 1
ATOM 706 N N . PHE A 1 87 ? -6.995 -4.887 -3.003 1.00 96.38 87 PHE A N 1
ATOM 707 C CA . PHE A 1 87 ? -5.599 -4.552 -2.713 1.00 96.38 87 PHE A CA 1
ATOM 708 C C . PHE A 1 87 ? -4.606 -4.992 -3.786 1.00 96.38 87 PHE A C 1
ATOM 710 O O . PHE A 1 87 ? -3.605 -4.304 -3.989 1.00 96.38 87 PHE A O 1
ATOM 717 N N . LEU A 1 88 ? -4.846 -6.096 -4.495 1.00 95.69 88 LEU A N 1
AT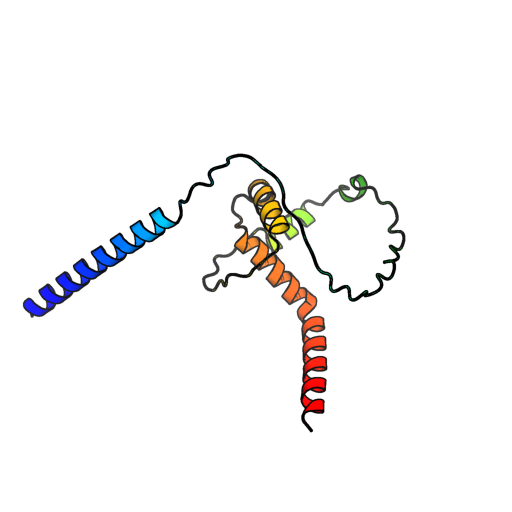OM 718 C CA . LEU A 1 88 ? -3.848 -6.680 -5.401 1.00 95.69 88 LEU A CA 1
ATOM 719 C C . LEU A 1 88 ? -4.006 -6.220 -6.858 1.00 95.69 88 LEU A C 1
ATOM 721 O O . LEU A 1 88 ? -3.034 -6.262 -7.618 1.00 95.69 88 LEU A O 1
ATOM 725 N N . ILE A 1 89 ? -5.177 -5.707 -7.248 1.00 92.69 89 ILE A N 1
ATOM 726 C CA . ILE A 1 89 ? -5.373 -5.071 -8.557 1.00 92.69 89 ILE A CA 1
ATOM 727 C C . ILE A 1 89 ? -4.771 -3.658 -8.535 1.00 92.69 89 ILE A C 1
ATOM 729 O O . ILE A 1 89 ? -5.334 -2.700 -8.007 1.00 92.69 89 ILE A O 1
ATOM 733 N N . CYS A 1 90 ? -3.572 -3.530 -9.104 1.00 88.19 90 CYS A N 1
ATOM 734 C CA . CYS A 1 90 ? -2.839 -2.267 -9.169 1.00 88.19 90 CYS A CA 1
ATOM 735 C C . CYS A 1 90 ? -3.175 -1.498 -10.453 1.00 88.19 90 CYS A C 1
ATOM 737 O O . CYS A 1 90 ? -2.868 -1.966 -11.550 1.00 88.19 90 CYS A O 1
ATOM 739 N N . HIS A 1 91 ? -3.704 -0.282 -10.320 1.00 82.94 91 HIS A N 1
ATOM 740 C CA . HIS A 1 91 ? -3.958 0.597 -11.461 1.00 82.94 91 HIS A CA 1
ATOM 741 C C . HIS A 1 91 ? -2.713 1.433 -11.822 1.00 82.94 91 HIS A C 1
ATOM 743 O O . HIS A 1 91 ? -1.940 1.825 -10.933 1.00 82.94 91 HIS A O 1
ATOM 749 N N . PRO A 1 92 ? -2.485 1.731 -13.117 1.00 78.00 92 PRO A N 1
ATOM 750 C CA . PRO A 1 92 ? -1.475 2.699 -13.523 1.00 78.00 92 PRO A CA 1
ATOM 751 C C . PRO A 1 92 ? -1.795 4.046 -12.871 1.00 78.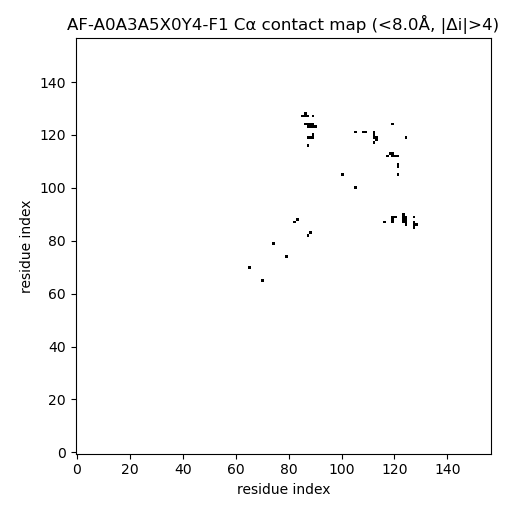00 92 PRO A C 1
ATOM 753 O O . PRO A 1 92 ? -2.885 4.576 -13.055 1.00 78.00 92 PRO A O 1
ATOM 756 N N . ALA A 1 93 ? -0.854 4.600 -12.107 1.00 74.75 93 ALA A N 1
ATOM 757 C CA . ALA A 1 93 ? -1.014 5.934 -11.535 1.00 74.75 93 ALA A CA 1
ATOM 758 C C . ALA A 1 93 ? 0.148 6.805 -12.000 1.00 74.75 93 ALA A C 1
ATOM 760 O O . ALA A 1 93 ? 1.309 6.437 -11.804 1.00 74.75 93 ALA A O 1
ATOM 761 N N . SER A 1 94 ? -0.186 7.918 -12.648 1.00 76.69 94 SER A N 1
ATOM 762 C CA . SER A 1 94 ? 0.748 8.868 -13.260 1.00 76.69 94 SER A CA 1
ATOM 763 C C . SER A 1 94 ? 1.257 9.932 -12.281 1.00 76.69 94 SER A C 1
ATOM 765 O O . SER A 1 94 ? 2.260 10.579 -12.558 1.00 76.69 94 SER A O 1
ATOM 767 N N . ASN A 1 95 ? 0.608 10.093 -11.125 1.00 86.06 95 ASN A N 1
ATOM 768 C CA . ASN A 1 95 ? 0.841 11.156 -10.142 1.00 86.06 95 ASN A CA 1
ATOM 769 C C . ASN A 1 95 ? 1.356 10.620 -8.789 1.00 86.06 95 ASN A C 1
ATOM 771 O O . ASN A 1 95 ? 0.803 10.920 -7.734 1.00 86.06 95 ASN A O 1
ATOM 775 N N . ARG A 1 96 ? 2.409 9.796 -8.803 1.00 84.31 96 ARG A N 1
ATOM 776 C CA . ARG A 1 96 ? 2.959 9.192 -7.575 1.00 84.31 96 ARG A CA 1
ATOM 777 C C . ARG A 1 96 ? 4.013 10.085 -6.921 1.00 84.31 96 ARG A C 1
ATOM 779 O O . ARG A 1 96 ? 4.865 10.646 -7.604 1.00 84.31 96 ARG A O 1
ATOM 786 N N . ILE A 1 97 ? 3.995 10.129 -5.590 1.00 88.94 97 ILE A N 1
ATOM 787 C CA . ILE A 1 97 ? 5.030 10.755 -4.758 1.00 88.94 97 ILE A CA 1
ATOM 788 C C . ILE A 1 97 ? 5.728 9.662 -3.942 1.00 88.94 97 ILE A C 1
ATOM 790 O O . ILE A 1 97 ? 5.110 8.672 -3.549 1.00 88.94 97 ILE A O 1
ATOM 794 N N . GLN A 1 98 ? 7.031 9.825 -3.709 1.00 91.62 98 GLN A N 1
ATOM 795 C CA . GLN A 1 98 ? 7.807 8.925 -2.862 1.00 91.62 98 GLN A CA 1
ATOM 796 C C . GLN A 1 98 ? 7.623 9.287 -1.384 1.00 91.62 98 GLN A C 1
ATOM 798 O O . GLN A 1 98 ? 7.803 10.438 -0.998 1.00 91.62 98 GLN A O 1
ATOM 803 N N . VAL A 1 99 ? 7.321 8.285 -0.557 1.00 92.69 99 VAL A N 1
ATOM 804 C CA . VAL A 1 99 ? 7.173 8.425 0.898 1.00 92.69 99 VAL A CA 1
ATOM 805 C C . VAL A 1 99 ? 8.121 7.451 1.594 1.00 92.69 99 VAL A C 1
ATOM 807 O O . VAL A 1 99 ? 8.388 6.357 1.087 1.00 92.69 99 VAL A O 1
ATOM 810 N N . TYR A 1 100 ? 8.654 7.854 2.747 1.00 95.56 100 TYR A N 1
ATOM 811 C CA . TYR A 1 100 ? 9.436 6.969 3.604 1.00 95.56 100 TYR A CA 1
ATOM 812 C C . TYR A 1 100 ? 8.509 6.031 4.378 1.00 95.56 100 TYR A C 1
ATOM 814 O O . TYR A 1 100 ? 7.529 6.463 4.974 1.00 95.56 100 TYR A O 1
ATOM 822 N N . ALA A 1 101 ? 8.843 4.746 4.382 1.00 94.94 101 ALA A N 1
ATOM 823 C CA . ALA A 1 101 ? 8.144 3.715 5.134 1.00 94.94 101 ALA A CA 1
ATOM 824 C C . ALA A 1 101 ? 9.166 2.839 5.859 1.00 94.94 101 ALA A C 1
ATOM 826 O O . ALA A 1 101 ? 10.350 2.823 5.498 1.00 94.94 101 ALA A O 1
ATOM 827 N N . ASN A 1 102 ? 8.711 2.098 6.869 1.00 97.19 102 ASN A N 1
ATOM 828 C CA . ASN A 1 102 ? 9.581 1.196 7.605 1.00 97.19 102 ASN A CA 1
ATOM 829 C C . ASN A 1 102 ? 10.202 0.150 6.662 1.00 97.19 102 ASN A C 1
ATOM 831 O O . ASN A 1 102 ? 9.527 -0.496 5.858 1.00 97.19 102 ASN A O 1
ATOM 835 N N . ARG A 1 103 ? 11.523 -0.015 6.766 1.00 96.75 103 ARG A N 1
ATOM 836 C CA . ARG A 1 103 ? 12.301 -0.939 5.943 1.00 96.75 103 ARG A CA 1
ATOM 837 C C . ARG A 1 103 ? 11.836 -2.388 6.102 1.00 96.75 103 ARG A C 1
ATOM 839 O O . ARG A 1 103 ? 11.762 -3.077 5.087 1.00 96.75 103 ARG A O 1
ATOM 846 N N . SER A 1 104 ? 11.537 -2.844 7.323 1.00 97.69 104 SER A N 1
ATOM 847 C CA . SER A 1 104 ? 11.131 -4.237 7.581 1.00 97.69 104 SER A CA 1
ATOM 848 C C . SER A 1 104 ? 9.851 -4.598 6.839 1.00 97.69 104 SER A C 1
ATOM 850 O O . SER A 1 104 ? 9.778 -5.645 6.198 1.00 97.69 104 SER A O 1
ATOM 852 N N . ASP A 1 105 ? 8.879 -3.693 6.859 1.00 96.25 105 ASP A N 1
ATOM 853 C CA . ASP A 1 105 ? 7.541 -3.935 6.322 1.00 96.25 105 ASP A CA 1
ATOM 854 C C . ASP A 1 105 ? 7.599 -3.988 4.797 1.00 96.25 105 ASP A C 1
ATOM 856 O O . ASP A 1 105 ? 7.074 -4.904 4.164 1.00 96.25 105 ASP A O 1
ATOM 860 N N . ILE A 1 106 ? 8.351 -3.065 4.192 1.00 96.94 106 ILE A N 1
ATOM 861 C CA . ILE A 1 106 ? 8.579 -3.052 2.746 1.00 96.94 106 ILE A CA 1
ATOM 862 C C . ILE A 1 106 ? 9.361 -4.290 2.288 1.00 96.94 106 ILE A C 1
ATOM 864 O O . ILE A 1 106 ? 9.078 -4.829 1.217 1.00 96.94 106 ILE A O 1
ATOM 868 N N . GLU A 1 107 ? 10.346 -4.757 3.058 1.00 97.69 107 GLU A N 1
ATOM 869 C CA . GLU A 1 107 ? 11.079 -5.990 2.741 1.00 97.69 107 GLU A CA 1
ATOM 870 C C . GLU A 1 107 ? 10.200 -7.234 2.843 1.00 97.69 107 GLU A C 1
ATOM 872 O O . GLU A 1 107 ? 10.297 -8.121 1.991 1.00 97.69 107 GLU A O 1
ATOM 877 N N . TRP A 1 108 ? 9.322 -7.285 3.842 1.00 97.44 108 TRP A N 1
ATOM 878 C CA . TRP A 1 108 ? 8.350 -8.358 3.979 1.00 97.44 108 TRP A CA 1
ATOM 879 C C . TRP A 1 108 ? 7.368 -8.371 2.799 1.00 97.44 108 TRP A C 1
ATOM 881 O O . TRP A 1 108 ? 7.244 -9.401 2.130 1.00 97.44 108 TRP A O 1
ATOM 891 N N . ILE A 1 109 ? 6.785 -7.219 2.439 1.00 97.56 109 ILE A N 1
ATOM 892 C CA . ILE A 1 109 ? 5.893 -7.086 1.272 1.00 97.56 109 ILE A CA 1
ATOM 893 C C . ILE A 1 109 ? 6.611 -7.523 -0.010 1.00 97.56 109 ILE A C 1
ATOM 895 O O . ILE A 1 109 ? 6.066 -8.289 -0.801 1.00 97.56 109 ILE A O 1
ATOM 899 N N . LYS A 1 110 ? 7.860 -7.091 -0.219 1.00 96.94 110 LYS A N 1
ATOM 900 C CA . LYS A 1 110 ? 8.660 -7.485 -1.393 1.00 96.94 110 LYS A CA 1
ATOM 901 C C . LYS A 1 110 ? 8.862 -8.994 -1.510 1.00 96.94 110 LYS A C 1
ATOM 903 O O . LYS A 1 110 ? 9.016 -9.485 -2.624 1.00 96.94 110 LYS A O 1
ATOM 908 N N . ARG A 1 111 ? 8.891 -9.715 -0.387 1.00 97.62 111 ARG A N 1
ATOM 909 C CA . ARG A 1 111 ? 9.047 -11.172 -0.363 1.00 97.62 111 ARG A CA 1
ATOM 910 C C . ARG A 1 111 ? 7.734 -11.888 -0.670 1.00 97.62 111 ARG A C 1
ATOM 912 O O . ARG A 1 111 ? 7.748 -12.850 -1.429 1.00 97.62 111 ARG A O 1
ATOM 919 N N . ILE A 1 112 ? 6.626 -11.432 -0.086 1.00 97.06 112 ILE A N 1
ATOM 920 C CA . ILE A 1 112 ? 5.333 -12.126 -0.180 1.00 97.06 112 ILE A CA 1
ATOM 921 C C . ILE A 1 112 ? 4.551 -11.780 -1.452 1.00 97.06 112 ILE A C 1
ATOM 923 O O . ILE A 1 112 ? 3.938 -12.657 -2.058 1.00 97.06 112 ILE A O 1
ATOM 927 N N . LEU A 1 113 ? 4.600 -10.522 -1.895 1.00 96.44 113 LEU A N 1
ATOM 928 C CA . LEU A 1 113 ? 3.749 -10.010 -2.965 1.00 96.44 113 LEU A CA 1
ATOM 929 C C . LEU A 1 113 ? 3.942 -10.745 -4.303 1.00 96.44 113 LEU A C 1
ATOM 931 O O . LEU A 1 113 ? 2.933 -11.094 -4.913 1.00 96.44 113 LEU A O 1
ATOM 935 N N . PRO A 1 114 ? 5.175 -11.071 -4.750 1.00 96.00 114 PRO A N 1
ATOM 936 C CA . PRO A 1 114 ? 5.371 -11.812 -5.996 1.00 96.00 114 PRO A CA 1
ATOM 937 C C . PRO A 1 114 ? 4.772 -13.221 -5.978 1.00 96.00 114 PRO A C 1
ATOM 939 O O . PRO A 1 114 ? 4.481 -13.761 -7.040 1.00 96.00 114 PRO A O 1
ATOM 942 N N . VAL A 1 115 ? 4.601 -13.818 -4.793 1.00 96.06 115 VAL A N 1
ATOM 943 C CA . VAL A 1 115 ? 4.032 -15.163 -4.633 1.00 96.06 115 VAL A CA 1
ATOM 944 C C . VAL A 1 115 ? 2.508 -15.116 -4.730 1.00 96.06 115 VAL A C 1
ATOM 946 O O . VAL A 1 115 ? 1.915 -15.944 -5.413 1.00 96.06 115 VAL A O 1
ATOM 949 N N . ILE A 1 116 ? 1.875 -14.135 -4.081 1.00 93.50 116 ILE A N 1
ATOM 950 C CA . ILE A 1 116 ? 0.407 -14.036 -4.011 1.00 93.50 116 ILE A CA 1
ATOM 951 C C . ILE A 1 116 ? -0.210 -13.271 -5.191 1.00 93.50 116 ILE A C 1
ATOM 953 O O . ILE A 1 116 ? -1.350 -13.529 -5.564 1.00 93.50 116 ILE A O 1
ATOM 957 N N . ALA A 1 117 ? 0.527 -12.329 -5.787 1.00 94.56 117 ALA A N 1
ATOM 958 C CA . ALA A 1 117 ? 0.074 -11.514 -6.909 1.00 94.56 117 ALA A CA 1
ATOM 959 C C . ALA A 1 117 ? 1.259 -11.078 -7.792 1.00 94.56 117 ALA A C 1
ATOM 961 O O . ALA A 1 117 ? 1.719 -9.938 -7.708 1.00 94.56 117 ALA A O 1
ATOM 962 N N . PRO A 1 118 ? 1.725 -11.942 -8.713 1.00 93.00 118 PRO A N 1
ATOM 963 C CA . PRO A 1 118 ? 2.899 -11.674 -9.553 1.00 93.00 118 PRO A CA 1
ATOM 964 C C . PRO A 1 118 ? 2.796 -10.416 -10.429 1.00 93.00 118 PRO A C 1
ATOM 966 O O . PRO A 1 118 ? 3.807 -9.866 -10.857 1.00 93.00 118 PRO A O 1
ATOM 969 N N . LYS A 1 119 ? 1.569 -9.976 -10.733 1.00 91.50 119 LYS A N 1
ATOM 970 C CA . LYS A 1 119 ? 1.292 -8.781 -11.544 1.00 91.50 119 LYS A CA 1
ATOM 971 C C . LYS A 1 119 ? 1.183 -7.501 -10.708 1.00 91.50 119 LYS A C 1
ATOM 973 O O . LYS A 1 119 ? 1.187 -6.410 -11.274 1.00 91.50 119 LYS A O 1
ATOM 978 N N . ALA A 1 120 ? 1.056 -7.621 -9.387 1.00 94.06 120 ALA A N 1
ATOM 979 C CA . ALA A 1 120 ? 0.948 -6.479 -8.496 1.00 94.06 120 ALA A CA 1
ATOM 980 C C . ALA A 1 120 ? 2.323 -5.842 -8.277 1.00 94.06 120 ALA A C 1
ATOM 982 O O . ALA A 1 120 ? 3.354 -6.510 -8.207 1.00 94.06 120 ALA A O 1
ATOM 983 N N . THR A 1 121 ? 2.336 -4.521 -8.128 1.00 93.75 121 THR A N 1
ATOM 984 C CA . THR A 1 121 ? 3.553 -3.788 -7.766 1.00 93.75 121 THR A CA 1
ATOM 985 C C . THR A 1 121 ? 3.502 -3.431 -6.292 1.00 93.75 121 THR A C 1
ATOM 987 O O . THR A 1 121 ? 2.436 -3.105 -5.778 1.00 93.75 121 THR A O 1
ATOM 990 N N . VAL A 1 122 ? 4.655 -3.409 -5.617 1.00 94.38 122 VAL A N 1
ATOM 991 C CA . VAL A 1 122 ? 4.739 -2.999 -4.201 1.00 94.38 122 VAL A CA 1
ATOM 992 C C . VAL A 1 122 ? 4.128 -1.615 -3.995 1.00 94.38 122 VAL A C 1
ATOM 994 O O . VAL A 1 122 ? 3.344 -1.415 -3.078 1.00 94.38 122 VAL A O 1
ATOM 997 N N . SER A 1 123 ? 4.439 -0.671 -4.887 1.00 93.44 123 SER A N 1
ATOM 998 C CA . SER A 1 123 ? 3.865 0.673 -4.819 1.00 93.44 123 SER A CA 1
ATOM 999 C C . SER A 1 123 ? 2.354 0.666 -5.040 1.00 93.44 123 SER A C 1
ATOM 1001 O O . SER A 1 123 ? 1.666 1.363 -4.314 1.00 93.44 123 SER A O 1
ATOM 1003 N N . GLY A 1 124 ? 1.832 -0.107 -5.998 1.00 94.56 124 GLY A N 1
ATOM 1004 C CA . GLY A 1 124 ? 0.386 -0.185 -6.222 1.00 94.56 124 GLY A CA 1
ATOM 1005 C C . GLY A 1 124 ? -0.357 -0.809 -5.041 1.00 94.56 124 GLY A C 1
ATOM 1006 O O . GLY A 1 124 ? -1.354 -0.254 -4.601 1.00 94.56 124 GLY A O 1
ATOM 1007 N N . PHE A 1 125 ? 0.184 -1.886 -4.467 1.00 96.00 125 PHE A N 1
ATOM 1008 C CA . PHE A 1 125 ? -0.368 -2.520 -3.270 1.00 96.00 125 PHE A CA 1
ATOM 1009 C C . PHE A 1 125 ? -0.436 -1.538 -2.095 1.00 96.00 125 PHE A C 1
ATOM 1011 O O . PHE A 1 125 ? -1.491 -1.354 -1.497 1.00 96.00 125 PHE A O 1
ATOM 1018 N N . ILE A 1 126 ? 0.666 -0.837 -1.814 1.00 95.50 126 ILE A N 1
ATOM 1019 C CA . ILE A 1 126 ? 0.716 0.173 -0.749 1.00 95.50 126 ILE A CA 1
ATOM 1020 C C . ILE A 1 126 ? -0.254 1.325 -1.035 1.00 95.50 126 ILE A C 1
ATOM 1022 O O . ILE A 1 126 ? -0.959 1.762 -0.132 1.00 95.50 126 ILE A O 1
ATOM 1026 N N . SER A 1 127 ? -0.330 1.800 -2.282 1.00 94.12 127 SER A N 1
ATOM 1027 C CA . SER A 1 127 ? -1.286 2.843 -2.667 1.00 94.12 127 SER A CA 1
ATOM 1028 C C . SER A 1 127 ? -2.734 2.419 -2.418 1.00 94.12 127 SER A C 1
ATOM 1030 O O . SER A 1 127 ? -3.503 3.229 -1.912 1.00 94.12 127 SER A O 1
ATOM 1032 N N . ASN A 1 128 ? -3.090 1.164 -2.703 1.00 95.44 128 ASN A N 1
ATOM 1033 C CA . ASN A 1 128 ? -4.432 0.641 -2.445 1.00 95.44 128 ASN A CA 1
ATOM 1034 C C . ASN A 1 128 ? -4.739 0.566 -0.940 1.00 95.44 128 ASN A C 1
ATOM 1036 O O . ASN A 1 128 ? -5.829 0.944 -0.525 1.00 95.44 128 ASN A O 1
ATOM 1040 N N . ILE A 1 129 ? -3.773 0.149 -0.111 1.00 96.06 129 ILE A N 1
ATOM 1041 C CA . ILE A 1 129 ? -3.928 0.141 1.357 1.00 96.06 129 ILE A CA 1
ATOM 1042 C C . ILE A 1 129 ? -4.163 1.556 1.888 1.00 96.06 129 ILE A C 1
ATOM 1044 O O . ILE A 1 129 ? -5.056 1.767 2.704 1.00 96.06 129 ILE A O 1
ATOM 1048 N N . ILE A 1 130 ? -3.370 2.526 1.426 1.00 95.31 130 ILE A N 1
ATOM 1049 C CA . ILE A 1 130 ? -3.505 3.925 1.845 1.00 95.31 130 ILE A CA 1
ATOM 1050 C C . ILE A 1 130 ? -4.870 4.471 1.421 1.00 95.31 130 ILE A C 1
ATOM 1052 O O . ILE A 1 130 ? -5.553 5.077 2.239 1.00 95.31 130 ILE A O 1
ATOM 1056 N N . ALA A 1 131 ? -5.278 4.238 0.171 1.00 94.38 131 ALA A N 1
ATOM 1057 C CA . ALA A 1 131 ? -6.572 4.686 -0.333 1.00 94.38 131 ALA A CA 1
ATOM 1058 C C . ALA A 1 131 ? -7.729 4.100 0.488 1.00 94.38 131 ALA A C 1
ATOM 1060 O O . ALA A 1 131 ? -8.603 4.847 0.920 1.00 94.38 131 ALA A O 1
ATOM 1061 N N . ASP A 1 132 ? -7.693 2.794 0.768 1.00 96.81 132 ASP A N 1
ATOM 1062 C CA . ASP A 1 132 ? -8.709 2.143 1.593 1.00 96.81 132 ASP A CA 1
ATOM 1063 C C . ASP A 1 132 ? -8.744 2.697 3.019 1.00 96.81 132 ASP A C 1
ATOM 1065 O O . ASP A 1 132 ? -9.813 2.975 3.554 1.00 96.81 132 ASP A O 1
ATOM 1069 N N . HIS A 1 133 ? -7.579 2.888 3.639 1.00 97.38 133 HIS A N 1
ATOM 1070 C CA . HIS A 1 133 ? -7.500 3.433 4.988 1.00 97.38 133 HIS A CA 1
ATOM 1071 C C . HIS A 1 133 ? -8.086 4.848 5.054 1.00 97.38 133 HIS A C 1
ATOM 1073 O O . HIS A 1 133 ? -8.914 5.128 5.918 1.00 97.38 133 HIS A O 1
ATOM 1079 N N . LEU A 1 134 ? -7.699 5.720 4.120 1.00 96.94 134 LEU A N 1
ATOM 1080 C CA . LEU A 1 134 ? -8.209 7.089 4.059 1.00 96.94 134 LEU A CA 1
ATOM 1081 C C . LEU A 1 134 ? -9.717 7.121 3.815 1.00 96.94 134 LEU A C 1
ATOM 1083 O O . LEU A 1 134 ? -10.407 7.895 4.464 1.00 96.94 134 LEU A O 1
ATOM 1087 N N . GLN A 1 135 ? -10.231 6.267 2.929 1.00 96.94 135 GLN A N 1
ATOM 1088 C CA . GLN A 1 135 ? -11.665 6.181 2.664 1.00 96.94 135 GLN A CA 1
ATOM 1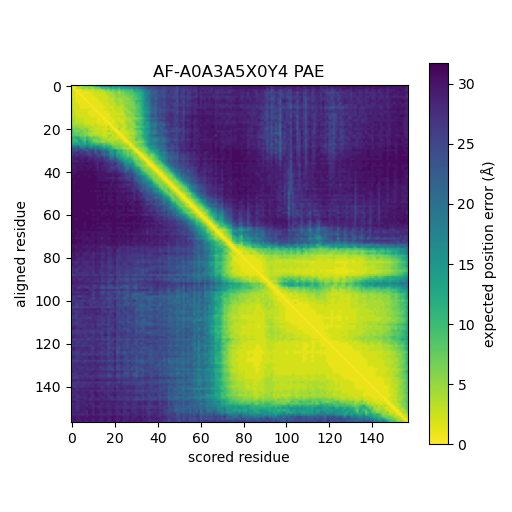089 C C . GLN A 1 135 ? -12.437 5.653 3.879 1.00 96.94 135 GLN A C 1
ATOM 1091 O O . GLN A 1 135 ? -13.496 6.172 4.221 1.00 96.94 135 GLN A O 1
ATOM 1096 N N . LYS A 1 136 ? -11.923 4.611 4.539 1.00 97.56 136 LYS A N 1
ATOM 1097 C CA . LYS A 1 136 ? -12.594 3.972 5.674 1.00 97.56 136 LYS A CA 1
ATOM 1098 C C . LYS A 1 136 ? -12.678 4.887 6.895 1.00 97.56 136 LYS A C 1
ATOM 1100 O O . LYS A 1 136 ? -13.676 4.823 7.603 1.00 97.56 136 LYS A O 1
ATOM 1105 N N . TYR A 1 137 ? -11.645 5.692 7.129 1.00 98.00 137 TYR A N 1
ATOM 1106 C CA . TYR A 1 137 ? -11.512 6.541 8.316 1.00 98.00 137 TYR A CA 1
ATOM 1107 C C . TYR A 1 137 ? -11.636 8.039 8.007 1.00 98.00 137 TYR A C 1
ATOM 1109 O O . TYR A 1 137 ? -11.195 8.879 8.791 1.00 98.00 137 TYR A O 1
ATOM 1117 N N . GLU A 1 138 ? -12.212 8.398 6.854 1.00 97.69 138 GLU A N 1
ATOM 1118 C CA . GLU A 1 138 ? -12.335 9.791 6.412 1.00 97.69 138 GLU A CA 1
ATOM 1119 C C . GLU A 1 138 ? -13.035 10.654 7.468 1.00 97.69 138 GLU A C 1
ATOM 1121 O O . GLU A 1 138 ? -12.579 11.755 7.779 1.00 97.69 138 GLU A O 1
ATOM 1126 N N . LYS A 1 139 ? -14.121 10.139 8.055 1.00 97.12 139 LYS A N 1
ATOM 1127 C CA . LYS A 1 139 ? -14.931 10.876 9.024 1.00 97.12 139 LYS A CA 1
ATOM 1128 C C . LYS A 1 139 ? -14.144 11.182 10.296 1.00 97.12 139 LYS A C 1
ATOM 1130 O O . LYS A 1 139 ? -14.120 12.331 10.723 1.00 97.12 139 LYS A O 1
ATOM 1135 N N . GLU A 1 140 ? -13.497 10.177 10.875 1.00 97.81 140 GLU A N 1
ATOM 1136 C CA . GLU A 1 140 ? -12.702 10.310 12.094 1.00 97.81 140 GLU A CA 1
ATOM 1137 C C . GLU A 1 140 ? -11.512 11.251 11.872 1.00 97.81 140 GLU A C 1
ATOM 1139 O O . GLU A 1 140 ? -11.221 12.107 12.708 1.00 97.81 140 GLU A O 1
ATOM 1144 N N . ILE A 1 141 ? -10.849 11.140 10.716 1.00 97.44 141 ILE A N 1
ATOM 1145 C CA . ILE A 1 141 ? -9.756 12.039 10.330 1.00 97.44 141 ILE A CA 1
ATOM 1146 C C . ILE A 1 141 ? -10.257 13.487 10.236 1.00 97.44 141 ILE A C 1
ATOM 1148 O O . ILE A 1 141 ? -9.608 14.393 10.762 1.00 97.44 141 ILE A O 1
ATOM 1152 N N . MET A 1 142 ? -11.408 13.716 9.599 1.00 96.62 142 MET A N 1
ATOM 1153 C CA . MET A 1 142 ? -11.983 15.056 9.436 1.00 96.62 142 MET A CA 1
ATOM 1154 C C . MET A 1 142 ? -12.485 15.656 10.751 1.00 96.62 142 MET A C 1
ATOM 1156 O O . MET A 1 142 ? -12.337 16.857 10.970 1.00 96.62 142 MET A O 1
ATOM 1160 N N . GLU A 1 143 ? -13.047 14.843 11.644 1.00 96.69 143 GLU A N 1
ATOM 1161 C CA . GLU A 1 143 ? -13.446 15.274 12.986 1.00 96.69 143 GLU A CA 1
ATOM 1162 C C . GLU A 1 143 ? -12.232 15.781 13.774 1.00 96.69 143 GLU A C 1
ATOM 1164 O O . GLU A 1 143 ? -12.208 16.943 14.186 1.00 96.69 143 GLU A O 1
ATOM 1169 N N . MET A 1 144 ? -11.165 14.976 13.854 1.00 96.44 144 MET A N 1
ATOM 1170 C CA . MET A 1 144 ? -9.909 15.383 14.496 1.00 96.44 144 MET A CA 1
ATOM 1171 C C . MET A 1 144 ? -9.283 16.620 13.836 1.00 96.44 144 MET A C 1
ATOM 1173 O O . MET A 1 144 ? -8.741 17.491 14.520 1.00 96.44 144 MET A O 1
ATOM 1177 N N . TYR A 1 145 ? -9.349 16.724 12.506 1.00 94.81 145 TYR A N 1
ATOM 1178 C CA . TYR A 1 145 ? -8.864 17.894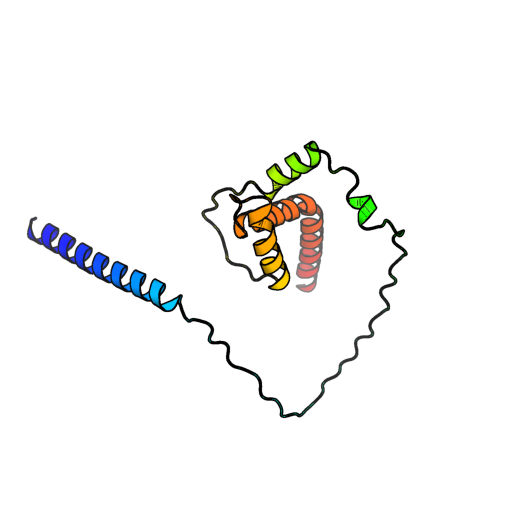 11.774 1.00 94.81 145 TYR A CA 1
ATOM 1179 C C . TYR A 1 145 ? -9.617 19.172 12.174 1.00 94.81 145 TYR A C 1
ATOM 1181 O O . TYR A 1 145 ? -8.990 20.190 12.483 1.00 94.81 145 TYR A O 1
ATOM 1189 N N . ASN A 1 146 ? -10.949 19.118 12.219 1.00 94.81 146 ASN A N 1
ATOM 1190 C CA . ASN A 1 146 ? -11.788 20.267 12.554 1.00 94.81 146 ASN A CA 1
ATOM 1191 C C . ASN A 1 146 ? -11.605 20.706 14.010 1.00 94.81 146 ASN A C 1
ATOM 1193 O O . ASN A 1 146 ? -11.474 21.901 14.273 1.00 94.81 146 ASN A O 1
ATOM 1197 N N . GLU A 1 147 ? -11.538 19.757 14.946 1.00 93.94 147 GLU A N 1
ATOM 1198 C CA . GLU A 1 147 ? -11.284 20.048 16.361 1.00 93.94 147 GLU A CA 1
ATOM 1199 C C . GLU A 1 147 ? -9.934 20.727 16.592 1.00 93.94 147 GLU A C 1
ATOM 1201 O O . GLU A 1 147 ? -9.813 21.637 17.411 1.00 93.94 147 GLU A O 1
ATOM 1206 N N . ASN A 1 148 ? -8.893 20.280 15.893 1.00 91.44 148 ASN A N 1
ATOM 1207 C CA . ASN A 1 148 ? -7.565 20.868 16.035 1.00 91.44 148 ASN A CA 1
ATOM 1208 C C . ASN A 1 148 ? -7.480 22.238 15.354 1.00 91.44 148 ASN A C 1
ATOM 1210 O O . ASN A 1 148 ? -6.777 23.122 15.840 1.00 91.44 148 ASN A O 1
ATOM 1214 N N . THR A 1 149 ? -8.233 22.440 14.272 1.00 90.25 149 THR A N 1
ATOM 1215 C CA . THR A 1 149 ? -8.308 23.731 13.578 1.00 90.25 149 THR A CA 1
ATOM 1216 C C . THR A 1 149 ? -9.056 24.772 14.409 1.00 90.25 149 THR A C 1
ATOM 1218 O O . THR A 1 149 ? -8.593 25.906 14.518 1.00 90.25 149 THR A O 1
ATOM 1221 N N . SER A 1 150 ? -10.175 24.404 15.044 1.00 83.19 150 SER A N 1
ATOM 1222 C CA . SER A 1 150 ? -10.923 25.321 15.913 1.00 83.19 150 SER A CA 1
ATOM 1223 C C . SER A 1 150 ? -10.098 25.745 17.127 1.00 83.19 150 SER A C 1
ATOM 1225 O O . SER A 1 150 ? -10.007 26.937 17.404 1.00 83.19 150 SER A O 1
ATOM 1227 N N . LYS A 1 151 ? -9.404 24.800 17.778 1.00 81.31 151 LYS A N 1
ATOM 1228 C CA . LYS A 1 151 ? -8.460 25.096 18.869 1.00 81.31 151 LYS A CA 1
ATOM 1229 C C . LYS A 1 151 ? -7.352 26.042 18.409 1.00 81.31 151 LYS A C 1
ATOM 1231 O O . LYS A 1 151 ? -7.062 27.010 19.097 1.00 81.31 151 LYS A O 1
ATOM 1236 N N . PHE A 1 152 ? -6.747 25.793 17.245 1.00 81.88 152 PHE A N 1
ATOM 1237 C CA . PHE A 1 152 ? -5.669 26.636 16.719 1.00 81.88 152 PHE A CA 1
ATOM 1238 C C . PHE A 1 152 ? -6.107 28.089 16.487 1.00 81.88 152 PHE A C 1
ATOM 1240 O O . PHE A 1 152 ? -5.350 29.009 16.787 1.00 81.88 152 PHE A O 1
ATOM 1247 N N . LEU A 1 153 ? -7.324 28.302 15.981 1.00 75.50 153 LEU A N 1
ATOM 1248 C CA . LEU A 1 153 ? -7.869 29.642 15.752 1.00 75.50 153 LEU A CA 1
ATOM 1249 C C . LEU A 1 153 ? -8.208 30.378 17.058 1.00 75.50 153 LEU A C 1
ATOM 1251 O O . LEU A 1 153 ? -8.124 31.602 17.095 1.00 75.50 153 LEU A O 1
ATOM 1255 N N . ASP A 1 154 ? -8.537 29.649 18.124 1.00 69.94 154 ASP A N 1
ATOM 1256 C CA . ASP A 1 154 ? -8.865 30.227 19.432 1.00 69.94 154 ASP A CA 1
ATOM 1257 C C . ASP A 1 154 ? -7.615 30.728 20.187 1.00 69.94 154 ASP A C 1
ATOM 1259 O O . ASP A 1 154 ? -7.685 31.708 20.920 1.00 69.94 154 ASP A O 1
ATOM 1263 N N . TYR A 1 155 ? -6.434 30.136 19.948 1.00 59.75 155 TYR A N 1
ATOM 1264 C CA . TYR A 1 155 ? -5.150 30.606 20.507 1.00 59.75 155 TYR A CA 1
ATOM 1265 C C . TYR A 1 155 ? -4.574 31.861 19.818 1.00 59.75 155 TYR A C 1
ATOM 1267 O O . TYR A 1 155 ? -3.511 32.342 20.212 1.00 59.75 155 TYR A O 1
ATOM 1275 N N . GLY A 1 156 ? -5.231 32.366 18.768 1.00 57.88 156 GLY A N 1
ATOM 1276 C CA . GLY A 1 156 ? -4.805 33.541 18.002 1.00 57.88 156 GLY A CA 1
ATOM 1277 C C . GLY A 1 156 ? -5.449 34.871 18.415 1.00 57.88 156 GLY A C 1
ATOM 1278 O O . GLY A 1 156 ? -5.159 35.873 17.761 1.00 57.88 156 GLY A O 1
ATOM 1279 N N . ASN A 1 157 ? -6.307 34.884 19.446 1.00 48.06 157 ASN A N 1
ATOM 1280 C CA . ASN A 1 157 ? -6.996 36.074 19.972 1.00 48.06 157 ASN A CA 1
ATOM 1281 C C . ASN A 1 157 ? -6.535 36.448 21.384 1.00 48.06 157 ASN A C 1
ATOM 1283 O O . ASN A 1 157 ? -6.390 35.535 22.226 1.00 48.06 157 ASN A O 1
#

Solvent-accessible surface area (backbone atoms only — not comparable to full-atom values): 10114 Å² total; per-residue (Å²): 114,66,70,60,55,51,50,54,50,51,52,53,51,52,52,50,54,51,52,51,53,50,53,50,51,56,60,57,69,71,64,78,77,83,80,84,81,88,88,83,85,89,87,86,89,89,83,88,83,84,79,88,74,81,81,71,81,80,77,75,70,83,72,73,88,70,51,82,70,63,74,64,63,68,80,45,73,63,60,50,50,54,49,40,62,61,32,46,62,49,71,94,71,93,86,78,78,91,77,91,70,64,64,69,58,54,53,49,47,67,65,50,41,59,77,81,37,70,86,38,43,72,68,33,34,51,50,31,51,52,52,50,51,50,66,75,42,42,67,63,52,48,51,55,49,51,56,51,49,55,53,57,60,60,75,74,114

Secondary structure (DSSP, 8-state):
-HHHHHHHHHHHHHHHHHHHHHHHHHHHHT-------------------------------------HHHHTS---HHHHHHHIIIII-PPP-SS-------HHHHHHHHHHHHHH-TT--HHHHHHHHHHHHHHHTHHHHHHHHHHHHHHHHHTT-

Mean predicted aligned error: 18.79 Å

Radius of gyration: 27.3 Å; Cα contacts (8 Å, |Δi|>4): 33; chains: 1; bounding box: 52×58×78 Å

Sequence (157 aa):
MDAIIIYMLIINAVLLVFNLTWLIANFISGRKNKKVSPNNNIDNDMKKEQLEQKESPIEYSPIDSMTFEEVYEKISEQTKADYIEKFLICHPASNRIQVYANRSDIEWIKRILPVIAPKATVSGFISNIIADHLQKYEKEIMEMYNENTSKFLDYGN

pLDDT: mean 74.54, std 23.72, range [28.19, 98.0]